Protein AF-J9FR71-F1 (afdb_monomer_lite)

Organism: NCBI:txid749906

Structure (mmCIF, N/CA/C/O backbone):
data_AF-J9FR71-F1
#
_entry.id   AF-J9FR71-F1
#
loop_
_atom_site.group_PDB
_atom_site.id
_atom_site.type_symbol
_atom_site.label_atom_id
_atom_site.label_alt_id
_atom_site.label_comp_id
_atom_site.label_asym_id
_atom_site.label_entity_id
_atom_site.label_seq_id
_atom_site.pdbx_PDB_ins_code
_atom_site.Cartn_x
_atom_site.Cartn_y
_atom_site.Cartn_z
_atom_site.occupancy
_atom_site.B_iso_or_equiv
_atom_site.auth_seq_id
_atom_site.auth_comp_id
_atom_site.auth_asym_id
_atom_site.auth_atom_id
_atom_site.pdbx_PDB_model_num
ATOM 1 N N . MET A 1 1 ? 31.115 1.497 -27.154 1.00 42.31 1 MET A N 1
ATOM 2 C CA . MET A 1 1 ? 30.542 0.783 -25.991 1.00 42.31 1 MET A CA 1
ATOM 3 C C . MET A 1 1 ? 29.598 1.729 -25.268 1.00 42.31 1 MET A C 1
ATOM 5 O O . MET A 1 1 ? 30.053 2.710 -24.694 1.00 42.31 1 MET A O 1
ATOM 9 N N . GLU A 1 2 ? 28.294 1.494 -25.358 1.00 44.91 2 GLU A N 1
ATOM 10 C CA . GLU A 1 2 ? 27.273 2.328 -24.719 1.00 44.91 2 GLU A CA 1
ATOM 11 C C . GLU A 1 2 ? 27.181 1.972 -23.224 1.00 44.91 2 GLU A C 1
ATOM 13 O O . GLU A 1 2 ? 26.822 0.851 -22.859 1.00 44.91 2 GLU A O 1
ATOM 18 N N . ARG A 1 3 ? 27.564 2.896 -22.331 1.00 50.22 3 ARG A N 1
ATOM 19 C CA . ARG A 1 3 ? 27.431 2.704 -20.876 1.00 50.22 3 ARG A CA 1
ATOM 20 C C . ARG A 1 3 ? 25.955 2.826 -20.494 1.00 50.22 3 ARG A C 1
ATOM 22 O O . ARG A 1 3 ? 25.483 3.919 -20.186 1.00 50.22 3 ARG A O 1
ATOM 29 N N . LYS A 1 4 ? 25.227 1.706 -20.477 1.00 56.16 4 LYS A N 1
ATOM 30 C CA . LYS A 1 4 ? 23.889 1.633 -19.872 1.00 56.16 4 LYS A CA 1
ATOM 31 C C . LYS A 1 4 ? 24.017 1.945 -18.378 1.00 56.16 4 LYS A C 1
ATOM 33 O O . LYS A 1 4 ? 24.484 1.126 -17.591 1.00 56.16 4 LYS A O 1
ATOM 38 N N . ARG A 1 5 ? 23.651 3.167 -17.994 1.00 53.28 5 ARG A N 1
ATOM 39 C CA . ARG A 1 5 ? 23.603 3.603 -16.597 1.00 53.28 5 ARG A CA 1
ATOM 40 C C . ARG A 1 5 ? 22.484 2.800 -15.918 1.00 53.28 5 ARG A C 1
ATOM 42 O O . ARG A 1 5 ? 21.315 2.990 -16.246 1.00 53.28 5 ARG A O 1
ATOM 49 N N . PHE A 1 6 ? 22.825 1.883 -15.011 1.00 49.72 6 PHE A N 1
ATOM 50 C CA . PHE A 1 6 ? 21.854 1.231 -14.122 1.00 49.72 6 PHE A CA 1
ATOM 51 C C . PHE A 1 6 ? 21.395 2.253 -13.073 1.00 49.72 6 PHE A C 1
ATOM 53 O O . PHE A 1 6 ? 21.813 2.231 -11.923 1.00 49.72 6 PHE A O 1
ATOM 60 N N . ALA A 1 7 ? 20.581 3.212 -13.503 1.00 56.97 7 ALA A N 1
ATOM 61 C CA . ALA A 1 7 ? 19.879 4.132 -12.625 1.00 56.97 7 ALA A CA 1
ATOM 62 C C . ALA A 1 7 ? 18.404 3.726 -12.605 1.00 56.97 7 ALA A C 1
ATOM 64 O O . ALA A 1 7 ? 17.822 3.458 -13.659 1.00 56.97 7 ALA A O 1
ATOM 65 N N . PHE A 1 8 ? 17.785 3.716 -11.422 1.00 54.41 8 PHE A N 1
ATOM 66 C CA . PHE A 1 8 ? 16.355 3.420 -11.256 1.00 54.41 8 PHE A CA 1
ATOM 67 C C . PHE A 1 8 ? 15.445 4.304 -12.137 1.00 54.41 8 PHE A C 1
ATOM 69 O O . PHE A 1 8 ? 14.331 3.902 -12.454 1.00 54.41 8 PHE A O 1
ATOM 76 N N . ASN A 1 9 ? 15.963 5.446 -12.607 1.00 56.81 9 ASN A N 1
ATOM 77 C CA . ASN A 1 9 ? 15.289 6.429 -13.456 1.00 56.81 9 ASN A CA 1
ATOM 78 C C . ASN A 1 9 ? 15.364 6.177 -14.972 1.00 56.81 9 ASN A C 1
ATOM 80 O O . ASN A 1 9 ? 14.982 7.046 -15.745 1.00 56.81 9 ASN A O 1
ATOM 84 N N . ASN A 1 10 ? 15.854 5.021 -15.430 1.00 63.50 10 ASN A N 1
ATOM 85 C CA . ASN A 1 10 ? 15.906 4.726 -16.869 1.00 63.50 10 ASN A CA 1
ATOM 86 C C . ASN A 1 10 ? 14.627 4.045 -17.404 1.00 63.50 10 ASN A C 1
ATOM 88 O O . ASN A 1 10 ? 14.591 3.603 -18.552 1.00 63.50 10 ASN A O 1
ATOM 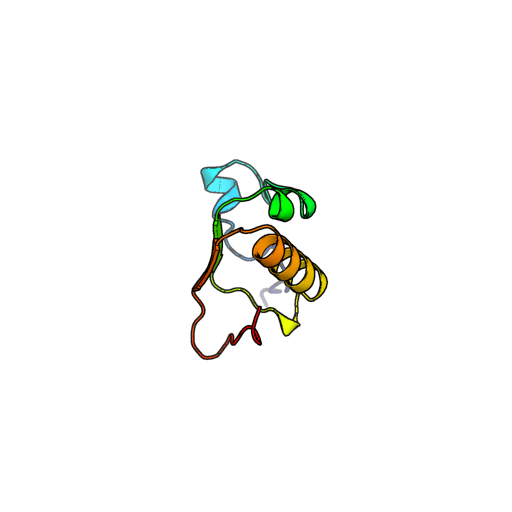92 N N . ARG A 1 11 ? 13.588 3.894 -16.567 1.00 70.19 11 ARG A N 1
ATOM 93 C CA . ARG A 1 11 ? 12.271 3.406 -17.002 1.00 70.19 11 ARG A CA 1
ATOM 94 C C . ARG A 1 11 ? 11.415 4.579 -17.449 1.00 70.19 11 ARG A C 1
ATOM 96 O O . ARG A 1 11 ? 11.387 5.609 -16.787 1.00 70.19 11 ARG A O 1
ATOM 103 N N . VAL A 1 12 ? 10.667 4.373 -18.530 1.00 78.50 12 VAL A N 1
ATOM 104 C CA . VAL A 1 12 ? 9.635 5.315 -18.969 1.00 78.50 12 VAL A CA 1
ATOM 105 C C . VAL A 1 12 ? 8.642 5.520 -17.824 1.00 78.50 12 VAL A C 1
ATOM 107 O O . VAL A 1 12 ? 8.024 4.561 -17.358 1.00 78.50 12 VAL A O 1
ATOM 110 N N . ASN A 1 13 ? 8.517 6.762 -17.362 1.00 83.56 13 ASN A N 1
ATOM 111 C CA . ASN A 1 13 ? 7.630 7.130 -16.271 1.00 83.56 13 ASN A CA 1
ATOM 112 C C . ASN A 1 13 ? 6.269 7.571 -16.826 1.00 83.56 13 ASN A C 1
ATOM 114 O O . ASN A 1 13 ? 6.128 8.661 -17.375 1.00 83.56 13 ASN A O 1
ATOM 118 N N . GLY A 1 14 ? 5.253 6.716 -16.687 1.00 86.19 14 GLY A N 1
ATOM 119 C CA . GLY A 1 14 ? 3.888 7.062 -17.094 1.00 86.19 14 GLY A CA 1
ATOM 120 C C . GLY A 1 14 ? 3.262 8.171 -16.242 1.00 86.19 14 GLY A C 1
ATOM 121 O O . GLY A 1 14 ? 2.396 8.888 -16.734 1.00 86.19 14 GLY A O 1
ATOM 122 N N . LEU A 1 15 ? 3.716 8.338 -14.996 1.00 90.69 15 LEU A N 1
ATOM 123 C CA . LEU A 1 15 ? 3.172 9.309 -14.049 1.00 90.69 15 LEU A CA 1
ATOM 124 C C . LEU A 1 15 ? 3.480 10.745 -14.472 1.00 90.69 15 LEU A C 1
ATOM 126 O O . LEU A 1 15 ? 2.588 11.584 -14.468 1.00 90.69 15 LEU A O 1
ATOM 130 N N . GLU A 1 16 ? 4.708 11.002 -14.926 1.00 91.19 16 GLU A N 1
ATOM 131 C CA . GLU A 1 16 ? 5.134 12.329 -15.382 1.00 91.19 16 GLU A CA 1
ATOM 132 C C . GLU A 1 16 ? 4.328 12.777 -16.607 1.00 91.19 16 GLU A C 1
ATOM 134 O O . GLU A 1 16 ? 3.897 13.923 -16.688 1.00 91.19 16 GLU A O 1
ATOM 139 N N . LYS A 1 17 ? 4.022 11.848 -17.521 1.00 92.00 17 LYS A N 1
ATOM 140 C CA . LYS A 1 17 ? 3.218 12.132 -18.717 1.00 92.00 17 LYS A CA 1
ATOM 141 C C . LYS A 1 17 ? 1.758 12.486 -18.402 1.00 92.00 17 LYS A C 1
ATOM 143 O O . LYS A 1 17 ? 1.144 13.215 -19.173 1.00 92.00 17 LYS A O 1
ATOM 148 N N . VAL A 1 18 ? 1.189 11.931 -17.330 1.00 93.25 18 VAL A N 1
ATOM 149 C CA . VAL A 1 18 ? -0.239 12.091 -16.996 1.00 93.25 18 VAL A CA 1
ATOM 150 C C . VAL A 1 18 ? -0.461 13.182 -15.949 1.00 93.25 18 VAL A C 1
ATOM 152 O O . VAL A 1 18 ? -1.383 13.977 -16.089 1.00 93.25 18 VAL A O 1
ATOM 155 N N . LEU A 1 19 ? 0.374 13.222 -14.909 1.00 91.88 19 LEU A N 1
ATOM 156 C CA . LEU A 1 19 ? 0.212 14.085 -13.736 1.00 91.88 19 LEU A CA 1
ATOM 157 C C . LEU A 1 19 ? 1.312 15.148 -13.594 1.00 91.88 19 LEU A C 1
ATOM 159 O O . LEU A 1 19 ? 1.233 15.972 -12.690 1.00 91.88 19 LEU A O 1
ATOM 163 N N . GLY A 1 20 ? 2.358 15.128 -14.429 1.00 92.75 20 GLY A N 1
ATOM 164 C CA . GLY A 1 20 ? 3.482 16.067 -14.323 1.00 92.75 20 GLY A CA 1
ATOM 165 C C . GLY A 1 20 ? 4.398 15.835 -13.114 1.00 92.75 20 GLY A C 1
ATOM 166 O O . GLY A 1 20 ? 5.282 16.646 -12.857 1.00 92.75 20 GLY A O 1
ATOM 167 N N . VAL A 1 21 ? 4.208 14.737 -12.373 1.00 90.19 21 VAL A N 1
ATOM 168 C CA . VAL A 1 21 ? 5.026 14.368 -11.208 1.00 90.19 21 VAL A CA 1
ATOM 169 C C . VAL A 1 21 ? 5.775 13.064 -11.453 1.00 90.19 21 VAL A C 1
ATOM 171 O O . VAL A 1 21 ? 5.283 12.160 -12.127 1.00 90.19 21 VAL A O 1
ATOM 174 N N . ASN A 1 22 ? 6.971 12.947 -10.881 1.00 88.56 22 ASN A N 1
ATOM 175 C CA . ASN A 1 22 ? 7.825 11.765 -11.025 1.00 88.56 22 ASN A CA 1
ATOM 176 C C . ASN A 1 22 ? 7.918 10.905 -9.749 1.00 88.56 22 ASN A C 1
ATOM 178 O O . ASN A 1 22 ? 8.652 9.917 -9.732 1.00 88.56 22 ASN A O 1
ATOM 182 N N . ALA A 1 23 ? 7.153 11.255 -8.715 1.00 88.50 23 ALA A N 1
ATOM 183 C CA . ALA A 1 23 ? 7.096 10.589 -7.417 1.00 88.50 23 ALA A CA 1
ATOM 184 C C . ALA A 1 23 ? 5.640 10.311 -7.012 1.00 88.50 23 ALA A C 1
ATOM 186 O O . ALA A 1 23 ? 4.715 10.766 -7.680 1.00 88.50 23 ALA A O 1
ATOM 187 N N . SER A 1 24 ? 5.437 9.565 -5.918 1.00 89.19 24 SER A N 1
ATOM 188 C CA . SER A 1 24 ? 4.095 9.305 -5.378 1.00 89.19 24 SER A CA 1
ATOM 189 C C . SER A 1 24 ?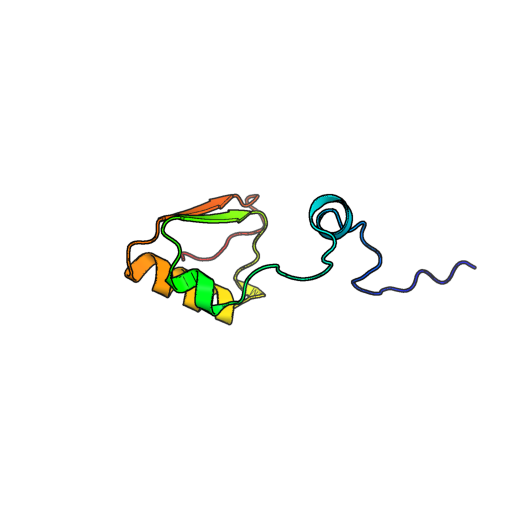 3.324 10.620 -5.194 1.00 89.19 24 SER A C 1
ATOM 191 O O . SER A 1 24 ? 3.858 11.525 -4.551 1.00 89.19 24 SER A O 1
ATOM 193 N N . PRO A 1 25 ? 2.092 10.735 -5.722 1.00 90.75 25 PRO A N 1
ATOM 194 C CA . PRO A 1 25 ? 1.278 11.936 -5.549 1.00 90.75 25 PRO A CA 1
ATOM 195 C C . PRO A 1 25 ? 0.726 12.072 -4.121 1.00 90.75 25 PRO A C 1
ATOM 197 O O . PRO A 1 25 ? 0.298 13.155 -3.740 1.00 90.75 25 PRO A O 1
ATOM 200 N N . ASN A 1 26 ? 0.752 10.990 -3.339 1.00 93.38 26 ASN A N 1
ATOM 201 C CA . ASN A 1 26 ? 0.234 10.923 -1.976 1.00 93.38 26 ASN A CA 1
ATOM 202 C C . ASN A 1 26 ? 1.335 10.524 -0.989 1.00 93.38 26 ASN A C 1
ATOM 204 O O . ASN A 1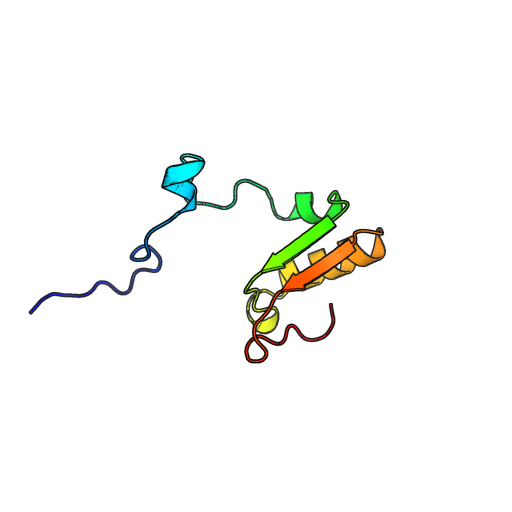 26 ? 2.286 9.806 -1.342 1.00 93.38 26 ASN A O 1
ATOM 208 N N . THR A 1 27 ? 1.176 10.947 0.263 1.00 92.62 27 THR A N 1
ATOM 209 C CA . THR A 1 27 ? 2.023 10.514 1.379 1.00 92.62 27 THR A CA 1
ATOM 210 C C . THR A 1 27 ? 1.641 9.114 1.868 1.00 92.62 27 THR A C 1
ATOM 212 O O . THR A 1 27 ? 0.570 8.588 1.573 1.00 92.62 27 THR A O 1
ATOM 215 N N . ILE A 1 28 ? 2.529 8.475 2.635 1.00 91.44 28 ILE A N 1
ATOM 216 C CA . ILE A 1 28 ? 2.283 7.120 3.150 1.00 91.44 28 ILE A CA 1
ATOM 217 C C . ILE A 1 28 ? 1.141 7.068 4.176 1.00 91.44 28 ILE A C 1
ATOM 219 O O . ILE A 1 28 ? 0.461 6.050 4.279 1.00 91.44 28 ILE A O 1
ATOM 223 N N . ASP A 1 29 ? 0.920 8.143 4.934 1.00 92.12 29 ASP A N 1
ATOM 224 C CA . ASP A 1 29 ? -0.101 8.176 5.984 1.00 92.12 29 ASP A CA 1
ATOM 225 C C . ASP A 1 29 ? -1.517 8.352 5.424 1.00 92.12 29 ASP A C 1
ATOM 227 O O . ASP A 1 29 ? -2.476 7.878 6.033 1.00 92.12 29 ASP A O 1
ATOM 231 N N . GLU A 1 30 ? -1.652 8.908 4.216 1.00 93.00 30 GLU A N 1
ATOM 232 C CA . GLU A 1 30 ? -2.933 8.983 3.502 1.00 93.00 30 GLU A CA 1
ATOM 233 C C . GLU A 1 30 ? -3.535 7.597 3.215 1.00 93.00 30 GLU A C 1
ATOM 235 O O . GLU A 1 30 ? -4.753 7.476 3.093 1.00 93.00 30 GLU A O 1
ATOM 240 N N . LEU A 1 31 ? -2.724 6.526 3.211 1.00 92.31 31 LEU A N 1
ATOM 241 C CA . LEU A 1 31 ? -3.217 5.146 3.111 1.00 92.31 31 LEU A CA 1
ATOM 242 C C . LEU A 1 31 ? -4.211 4.790 4.225 1.00 92.31 31 LEU A C 1
ATOM 244 O O . LEU A 1 31 ? -5.113 3.992 3.995 1.00 92.31 31 LEU A O 1
ATOM 248 N N . LEU A 1 32 ? -4.060 5.363 5.423 1.00 94.12 32 LEU A N 1
ATOM 249 C CA . LEU A 1 32 ? -4.923 5.059 6.570 1.00 94.12 32 LEU A CA 1
ATOM 250 C C . LEU A 1 32 ? -6.304 5.718 6.478 1.00 94.12 32 LEU A C 1
ATOM 252 O O . LEU A 1 32 ? -7.201 5.332 7.223 1.00 94.12 32 LEU A O 1
ATOM 256 N N . SER A 1 33 ? -6.459 6.703 5.590 1.00 94.19 33 SER A N 1
ATOM 257 C CA . SER A 1 33 ? -7.722 7.416 5.353 1.00 94.19 33 SER A CA 1
ATOM 258 C C . SER A 1 33 ? -8.463 6.901 4.114 1.00 94.19 33 SER A C 1
ATOM 260 O O . SER A 1 33 ? -9.538 7.397 3.790 1.00 94.19 33 SER A O 1
ATOM 262 N N . ALA A 1 34 ? -7.888 5.936 3.392 1.00 94.62 34 ALA A N 1
ATOM 263 C CA . ALA A 1 34 ? -8.474 5.391 2.179 1.00 94.62 34 ALA A CA 1
ATOM 264 C C . ALA A 1 34 ? -9.568 4.364 2.499 1.00 94.62 34 ALA A C 1
ATOM 266 O O . ALA A 1 34 ? -9.368 3.467 3.311 1.00 94.62 34 ALA A O 1
ATOM 267 N N . GLU A 1 35 ? -10.695 4.431 1.793 1.00 96.38 35 GLU A N 1
ATOM 268 C CA . GLU A 1 35 ? -11.769 3.431 1.900 1.00 96.38 35 GLU A CA 1
ATOM 269 C C . GLU A 1 35 ? -11.464 2.168 1.083 1.00 96.38 35 GLU A C 1
ATOM 271 O O . GLU A 1 35 ? -11.872 1.059 1.431 1.00 96.38 35 GLU A O 1
ATOM 276 N N . VAL A 1 36 ? -10.734 2.323 -0.025 1.00 96.19 36 VAL A N 1
ATOM 277 C CA . VAL A 1 36 ? -10.335 1.235 -0.922 1.00 96.19 36 VAL A CA 1
ATOM 278 C C . VAL A 1 36 ? -8.881 1.432 -1.324 1.00 96.19 36 VAL A C 1
ATOM 280 O O . VAL A 1 36 ? -8.498 2.506 -1.783 1.00 96.19 36 VAL A O 1
ATOM 283 N N . ILE A 1 37 ? -8.079 0.374 -1.208 1.00 94.88 37 ILE A N 1
ATOM 284 C CA . ILE A 1 37 ? -6.671 0.382 -1.605 1.00 94.88 37 ILE A CA 1
ATOM 285 C C . ILE A 1 37 ? -6.436 -0.704 -2.648 1.00 94.88 37 ILE A C 1
ATOM 287 O O . ILE A 1 37 ? -6.616 -1.892 -2.383 1.00 94.88 37 ILE A O 1
ATOM 291 N N . LEU A 1 38 ? -5.996 -0.295 -3.838 1.00 94.12 38 LEU A N 1
ATOM 292 C CA . LEU A 1 38 ? -5.639 -1.201 -4.922 1.00 94.12 38 LEU A CA 1
ATOM 293 C C . LEU A 1 38 ? -4.120 -1.391 -4.988 1.00 94.12 38 LEU A C 1
ATOM 295 O O . LEU A 1 38 ? -3.383 -0.514 -5.433 1.00 94.12 38 LEU A O 1
ATOM 299 N N . CYS A 1 39 ? -3.646 -2.569 -4.596 1.00 91.06 39 CYS A N 1
ATOM 300 C CA . CYS A 1 39 ? -2.238 -2.938 -4.663 1.00 91.06 39 CYS A CA 1
ATOM 301 C C . CYS A 1 39 ? -1.964 -3.740 -5.943 1.00 91.06 39 CYS A C 1
ATOM 303 O O . CYS A 1 39 ? -2.160 -4.956 -5.972 1.00 91.06 39 CYS A O 1
ATOM 305 N N . ALA A 1 40 ? -1.495 -3.071 -6.998 1.00 90.44 40 ALA A N 1
ATOM 306 C CA . ALA A 1 40 ? -1.126 -3.709 -8.263 1.00 90.44 40 ALA A CA 1
ATOM 307 C C . ALA A 1 40 ? 0.399 -3.873 -8.392 1.00 90.44 40 ALA A C 1
ATOM 309 O O . ALA A 1 40 ? 1.145 -2.902 -8.285 1.00 90.44 40 ALA A O 1
ATOM 310 N N . GLY A 1 41 ? 0.875 -5.098 -8.634 1.00 87.06 41 GLY A N 1
ATOM 311 C CA . GLY A 1 41 ? 2.309 -5.380 -8.814 1.00 87.06 41 GLY A CA 1
ATOM 312 C C . GLY A 1 41 ? 3.174 -5.138 -7.566 1.00 87.06 41 GLY A C 1
ATOM 313 O O . GLY A 1 41 ? 4.373 -4.894 -7.687 1.00 87.06 41 GLY A O 1
ATOM 314 N N . PHE A 1 42 ? 2.580 -5.197 -6.374 1.00 87.44 42 PHE A N 1
ATOM 315 C CA . PHE A 1 42 ? 3.220 -4.825 -5.112 1.00 87.44 42 PHE A CA 1
ATOM 316 C C . PHE A 1 42 ? 4.006 -5.983 -4.479 1.00 87.44 42 PHE A C 1
ATOM 318 O O . PHE A 1 42 ? 3.459 -7.062 -4.255 1.00 87.44 42 PHE A O 1
ATOM 325 N N . ILE A 1 43 ? 5.273 -5.763 -4.116 1.00 87.44 43 ILE A N 1
ATOM 326 C CA . ILE A 1 43 ? 6.111 -6.776 -3.455 1.00 87.44 43 ILE A CA 1
ATOM 327 C C . ILE A 1 43 ? 6.223 -6.455 -1.967 1.00 87.44 43 ILE A C 1
ATOM 329 O O . ILE A 1 43 ? 7.071 -5.673 -1.538 1.00 87.44 43 ILE A O 1
ATOM 333 N N . ALA A 1 44 ? 5.380 -7.100 -1.162 1.00 83.12 44 ALA A N 1
ATOM 334 C CA . ALA A 1 44 ? 5.294 -6.820 0.270 1.00 83.12 44 ALA A CA 1
ATOM 335 C C . ALA A 1 44 ? 6.605 -7.105 1.030 1.00 83.12 44 ALA A C 1
ATOM 337 O O . ALA A 1 44 ? 6.927 -6.402 1.983 1.00 83.12 44 ALA A O 1
ATOM 338 N N . LYS A 1 45 ? 7.399 -8.094 0.580 1.00 84.12 45 LYS A N 1
ATOM 339 C CA . LYS A 1 45 ? 8.703 -8.426 1.184 1.00 84.12 45 LYS A CA 1
ATOM 340 C C . LYS A 1 45 ? 9.684 -7.249 1.138 1.00 84.12 45 LYS A C 1
ATOM 342 O O . LYS A 1 45 ? 10.441 -7.063 2.086 1.00 84.12 45 LYS A O 1
ATOM 347 N N . GLU A 1 46 ? 9.645 -6.471 0.061 1.00 87.25 46 GLU A N 1
ATOM 348 C CA . GLU A 1 46 ? 10.543 -5.339 -0.190 1.00 87.25 46 GLU A CA 1
ATOM 349 C C . GLU A 1 46 ? 10.037 -4.038 0.456 1.00 87.25 46 GLU A C 1
ATOM 351 O O . GLU A 1 46 ? 10.771 -3.062 0.528 1.00 87.25 46 GLU A O 1
ATOM 356 N N . ASN A 1 47 ? 8.795 -4.023 0.958 1.00 87.12 47 ASN A N 1
ATOM 357 C CA . ASN A 1 47 ? 8.097 -2.815 1.402 1.00 87.12 47 ASN A CA 1
ATOM 358 C C . ASN A 1 47 ? 7.381 -3.046 2.745 1.00 87.12 47 ASN A C 1
ATOM 360 O O . ASN A 1 47 ? 6.160 -2.910 2.853 1.00 87.12 47 ASN A O 1
ATOM 364 N N . GLN A 1 48 ? 8.144 -3.417 3.779 1.00 88.62 48 GLN A N 1
ATOM 365 C CA . GLN A 1 48 ? 7.600 -3.838 5.081 1.00 88.62 48 GLN A CA 1
ATOM 366 C C . GLN A 1 48 ? 6.759 -2.756 5.776 1.00 88.62 48 GLN A C 1
ATOM 368 O O . GLN A 1 48 ? 5.705 -3.061 6.328 1.00 88.62 48 GLN A O 1
ATOM 373 N N . VAL A 1 49 ? 7.183 -1.490 5.709 1.00 91.88 49 VAL A N 1
ATOM 374 C CA . VAL A 1 49 ? 6.447 -0.367 6.320 1.00 91.88 49 VAL A CA 1
ATOM 375 C C . VAL A 1 49 ? 5.103 -0.147 5.623 1.00 91.88 49 VAL A C 1
ATOM 377 O O . VAL A 1 49 ? 4.080 -0.015 6.290 1.00 91.88 49 VAL A O 1
ATOM 380 N N . ILE A 1 50 ? 5.077 -0.192 4.286 1.00 91.88 50 ILE A N 1
ATOM 381 C CA . ILE A 1 50 ? 3.832 -0.077 3.511 1.00 91.88 50 ILE A CA 1
ATOM 382 C C . ILE A 1 50 ? 2.916 -1.260 3.823 1.00 91.88 50 ILE A C 1
ATOM 384 O O . ILE A 1 50 ? 1.729 -1.063 4.049 1.00 91.88 50 ILE A O 1
ATOM 388 N N . ARG A 1 51 ? 3.455 -2.482 3.922 1.00 91.06 51 ARG A N 1
ATOM 389 C CA . ARG A 1 51 ? 2.672 -3.660 4.322 1.00 91.06 51 ARG A CA 1
ATOM 390 C C . ARG A 1 51 ? 1.988 -3.457 5.681 1.00 91.06 51 ARG A C 1
ATOM 392 O O . ARG A 1 51 ? 0.817 -3.798 5.810 1.00 91.06 51 ARG A O 1
ATOM 399 N N . LEU A 1 52 ? 2.688 -2.898 6.672 1.00 92.62 52 LEU A N 1
ATOM 400 C CA . LEU A 1 52 ? 2.102 -2.612 7.985 1.00 92.62 52 LEU A CA 1
ATOM 401 C C . LEU A 1 52 ? 0.968 -1.581 7.890 1.00 92.62 52 LEU A C 1
ATOM 403 O O . LEU A 1 52 ? -0.086 -1.779 8.487 1.00 92.62 52 LEU A O 1
ATOM 407 N N . LYS A 1 53 ? 1.155 -0.520 7.100 1.00 92.94 53 LYS A N 1
ATOM 408 C CA . LYS A 1 53 ? 0.129 0.510 6.879 1.00 92.94 53 LYS A CA 1
ATOM 409 C C . LYS A 1 53 ? -1.095 -0.041 6.148 1.00 92.94 53 LYS A C 1
ATOM 411 O O . LYS A 1 53 ? -2.210 0.287 6.526 1.00 92.94 53 LYS A O 1
ATOM 416 N N . LEU A 1 54 ? -0.905 -0.928 5.168 1.00 93.38 54 LEU A N 1
ATOM 417 C CA . LEU A 1 54 ? -2.004 -1.627 4.491 1.00 93.38 54 LEU A CA 1
ATOM 418 C C . LEU A 1 54 ? -2.800 -2.509 5.459 1.00 93.38 54 LEU A C 1
ATOM 420 O O . LEU A 1 54 ? -4.026 -2.505 5.406 1.00 93.38 54 LEU A O 1
ATOM 424 N N . LYS A 1 55 ? -2.116 -3.221 6.367 1.00 92.75 55 LYS A N 1
ATOM 425 C CA . LYS A 1 55 ? -2.772 -4.002 7.425 1.00 92.75 55 LYS A CA 1
ATOM 426 C C . LYS A 1 55 ? -3.586 -3.102 8.354 1.00 92.75 55 LYS A C 1
ATOM 428 O O . LYS A 1 55 ? -4.742 -3.395 8.621 1.00 92.75 55 LYS A O 1
ATOM 433 N N . GLN A 1 56 ? -3.009 -1.984 8.789 1.00 94.50 56 GLN A N 1
ATOM 434 C CA . GLN A 1 56 ? -3.699 -1.026 9.652 1.00 94.50 56 GLN A CA 1
ATOM 435 C C . GLN A 1 56 ? -4.899 -0.370 8.949 1.00 94.50 56 GLN A C 1
ATOM 437 O O . GLN A 1 56 ? -5.949 -0.201 9.556 1.00 94.50 56 GLN A O 1
ATOM 442 N N . ALA A 1 57 ? -4.782 -0.047 7.660 1.00 94.69 57 ALA A N 1
ATOM 443 C CA . ALA A 1 57 ? -5.906 0.452 6.874 1.00 94.69 57 ALA A CA 1
ATOM 444 C C . ALA A 1 57 ? -7.027 -0.597 6.769 1.00 94.69 57 ALA A C 1
ATOM 446 O O . ALA A 1 57 ? -8.195 -0.259 6.943 1.00 94.69 57 ALA A O 1
ATOM 447 N N . ALA A 1 58 ? -6.684 -1.873 6.554 1.00 94.12 58 ALA A N 1
ATOM 448 C CA . ALA A 1 58 ? -7.661 -2.961 6.550 1.00 94.12 58 ALA A CA 1
ATOM 449 C C . ALA A 1 5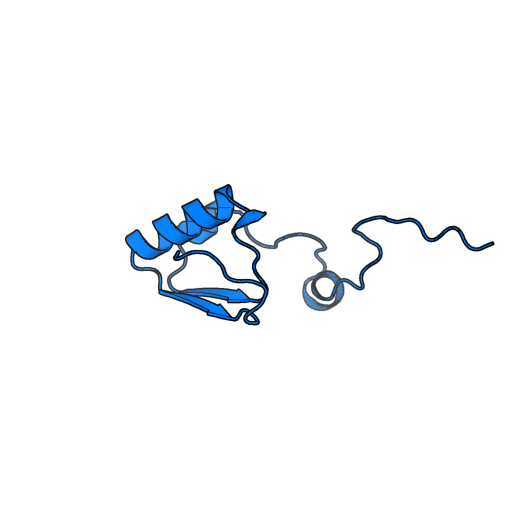8 ? -8.362 -3.119 7.912 1.00 94.12 58 ALA A C 1
ATOM 451 O O . ALA A 1 58 ? -9.579 -3.285 7.959 1.00 94.12 58 ALA A O 1
ATOM 452 N N . GLU A 1 59 ? -7.618 -3.011 9.017 1.00 94.69 59 GLU A N 1
ATOM 453 C CA . GLU A 1 59 ? -8.171 -3.008 10.381 1.00 94.69 59 GLU A CA 1
ATOM 454 C C . GLU A 1 59 ? -9.114 -1.816 10.626 1.00 94.69 59 GLU A C 1
ATOM 456 O O . GLU A 1 59 ? -10.132 -1.972 11.296 1.00 94.69 59 GLU A O 1
ATOM 461 N N . ASN A 1 60 ? -8.837 -0.659 10.016 1.00 95.06 60 ASN A N 1
ATOM 462 C CA . ASN A 1 60 ? -9.704 0.524 10.041 1.00 95.06 60 ASN A CA 1
ATOM 463 C C . ASN A 1 60 ? -10.935 0.414 9.115 1.00 95.06 60 ASN A C 1
ATOM 465 O O . ASN A 1 60 ? -11.723 1.355 9.034 1.00 95.06 60 ASN A O 1
ATOM 469 N N . GLY A 1 61 ? -11.114 -0.712 8.417 1.00 94.25 61 GLY A N 1
ATOM 470 C CA . GLY A 1 61 ? -12.265 -0.976 7.549 1.00 94.25 61 GLY A CA 1
ATOM 471 C C . GLY A 1 61 ? -12.031 -0.712 6.060 1.00 94.25 61 GLY A C 1
ATOM 472 O O . GLY A 1 61 ? -12.962 -0.869 5.269 1.00 94.25 61 GLY A O 1
ATOM 473 N N . ALA A 1 62 ? -10.810 -0.360 5.647 1.00 96.88 62 ALA A N 1
ATOM 474 C CA . ALA A 1 62 ? -10.490 -0.182 4.236 1.00 96.88 62 ALA A CA 1
ATOM 475 C C . ALA A 1 62 ? -10.514 -1.518 3.480 1.00 96.88 62 ALA A C 1
ATOM 477 O O . ALA A 1 62 ? -9.977 -2.538 3.924 1.00 96.88 62 ALA A O 1
ATOM 478 N N . LYS A 1 63 ? -11.058 -1.515 2.264 1.00 96.38 63 LYS A N 1
ATOM 479 C CA . LYS A 1 63 ? -11.007 -2.675 1.373 1.00 96.38 63 LYS A CA 1
ATOM 480 C C . LYS A 1 63 ? -9.665 -2.723 0.644 1.00 96.38 63 LYS A C 1
ATOM 482 O O . LYS A 1 63 ? -9.443 -1.970 -0.302 1.00 96.38 63 LYS A O 1
ATOM 487 N N . VAL A 1 64 ? -8.792 -3.653 1.026 1.00 92.62 64 VAL A N 1
ATOM 488 C CA . VAL A 1 64 ? -7.495 -3.862 0.361 1.00 92.62 64 VAL A CA 1
ATOM 489 C C . VAL A 1 64 ? -7.609 -4.947 -0.714 1.00 92.62 64 VAL A C 1
ATOM 491 O O . VAL A 1 64 ? -7.927 -6.100 -0.426 1.00 92.62 64 VAL A O 1
ATOM 494 N N . ILE A 1 65 ? -7.345 -4.585 -1.971 1.00 92.94 65 ILE A N 1
ATOM 495 C CA . ILE A 1 65 ? -7.431 -5.472 -3.138 1.00 92.94 65 ILE A CA 1
ATOM 496 C C . ILE A 1 65 ? -6.031 -5.683 -3.707 1.00 92.94 65 ILE A C 1
ATOM 498 O O . ILE A 1 65 ? -5.379 -4.740 -4.151 1.00 92.94 65 ILE A O 1
ATOM 502 N N . LEU A 1 66 ? -5.583 -6.937 -3.748 1.00 90.00 66 LEU A N 1
ATOM 50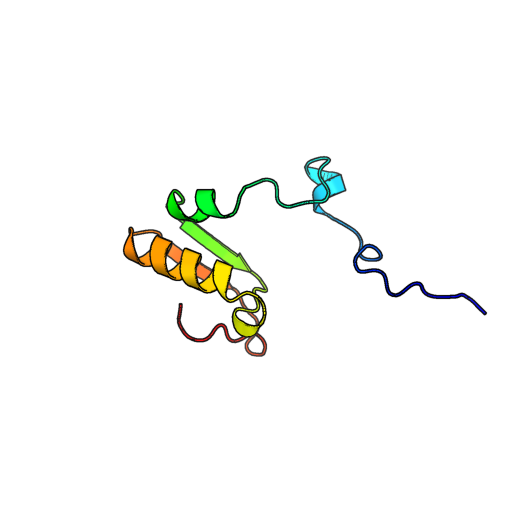3 C CA . LEU A 1 66 ? -4.286 -7.304 -4.307 1.00 90.00 66 LEU A CA 1
ATOM 504 C C . LEU A 1 66 ? -4.433 -7.844 -5.735 1.00 90.00 66 LEU A C 1
ATOM 506 O O . LEU A 1 66 ? -5.014 -8.909 -5.942 1.00 90.00 66 LEU A O 1
ATOM 510 N N . ILE A 1 67 ? -3.833 -7.159 -6.709 1.00 91.31 67 ILE A N 1
ATOM 511 C CA . ILE A 1 67 ? -3.719 -7.626 -8.097 1.00 91.31 67 ILE A CA 1
ATOM 512 C C . ILE A 1 67 ? -2.248 -7.906 -8.393 1.00 91.31 67 ILE A C 1
ATOM 514 O O . ILE A 1 67 ? -1.511 -7.068 -8.917 1.00 91.31 67 ILE A O 1
ATOM 518 N N . ASN A 1 68 ? -1.820 -9.121 -8.054 1.00 86.88 68 ASN A N 1
ATOM 519 C CA . ASN A 1 68 ? -0.450 -9.568 -8.261 1.00 86.88 68 ASN A CA 1
ATOM 520 C C . ASN A 1 68 ? -0.386 -10.843 -9.109 1.00 86.88 68 ASN A C 1
ATOM 522 O O . ASN A 1 68 ? -1.163 -11.776 -8.889 1.00 86.88 68 ASN A O 1
ATOM 526 N N . PRO A 1 69 ? 0.593 -10.959 -10.027 1.00 82.44 69 PRO A N 1
ATOM 527 C CA . PRO A 1 69 ? 0.912 -12.248 -10.620 1.00 82.44 69 PRO A CA 1
ATOM 528 C C . PRO A 1 69 ? 1.396 -13.203 -9.523 1.00 82.44 69 PRO A C 1
ATOM 530 O O . PRO A 1 69 ? 2.060 -12.781 -8.577 1.00 82.44 69 PRO A O 1
ATOM 533 N N . ARG A 1 70 ? 1.138 -14.509 -9.678 1.00 76.69 70 ARG A N 1
ATOM 534 C CA . ARG A 1 70 ? 1.427 -15.537 -8.652 1.00 76.69 70 ARG A CA 1
ATOM 535 C C . ARG A 1 70 ? 2.855 -15.508 -8.088 1.00 76.69 70 ARG A C 1
ATOM 537 O O . ARG A 1 70 ? 3.056 -15.935 -6.959 1.00 76.69 70 ARG A O 1
ATOM 544 N N . ARG A 1 71 ? 3.835 -15.017 -8.852 1.00 74.94 71 ARG A N 1
ATOM 545 C CA . ARG A 1 71 ? 5.241 -14.881 -8.428 1.00 74.94 71 ARG A CA 1
ATOM 546 C C . ARG A 1 71 ? 5.480 -13.775 -7.389 1.00 74.94 71 ARG A C 1
ATOM 548 O O . ARG A 1 71 ? 6.463 -13.836 -6.667 1.00 74.94 71 ARG A O 1
ATOM 555 N N . LEU A 1 72 ? 4.593 -12.783 -7.303 1.00 67.06 72 LEU A N 1
ATOM 556 C CA . LEU A 1 72 ? 4.677 -11.650 -6.377 1.00 67.06 72 LEU A CA 1
ATOM 557 C C . LEU A 1 72 ? 3.705 -11.844 -5.207 1.00 67.06 72 LEU A C 1
ATOM 559 O O . LEU A 1 72 ? 2.906 -10.959 -4.907 1.00 67.06 72 LEU A O 1
ATOM 563 N N . ARG A 1 73 ? 3.709 -13.024 -4.569 1.00 60.53 73 ARG A N 1
ATOM 564 C CA . ARG A 1 73 ? 2.855 -13.266 -3.394 1.00 60.53 73 ARG A CA 1
ATOM 565 C C . ARG A 1 73 ? 3.182 -12.229 -2.321 1.00 60.53 73 ARG A C 1
ATOM 567 O O . ARG A 1 73 ? 4.248 -12.275 -1.712 1.00 60.53 73 ARG A O 1
ATOM 574 N N . ALA A 1 74 ? 2.251 -11.316 -2.073 1.00 58.16 74 ALA A N 1
ATOM 575 C CA . ALA A 1 74 ? 2.217 -10.615 -0.808 1.00 58.16 74 ALA A CA 1
ATOM 576 C C . ALA A 1 74 ? 1.756 -11.655 0.215 1.00 58.16 74 ALA A C 1
ATOM 578 O O . ALA A 1 74 ? 0.653 -12.186 0.105 1.00 58.16 74 ALA A O 1
ATOM 579 N N . GLY A 1 75 ? 2.634 -12.041 1.142 1.00 57.78 75 GLY A N 1
ATOM 580 C CA . GLY A 1 75 ? 2.195 -12.798 2.310 1.00 57.78 75 GLY A CA 1
ATOM 581 C C . GLY A 1 75 ? 1.074 -12.012 2.982 1.00 57.78 75 GLY A C 1
ATOM 582 O O . GLY A 1 75 ? 1.243 -10.803 3.149 1.00 57.78 75 GLY A O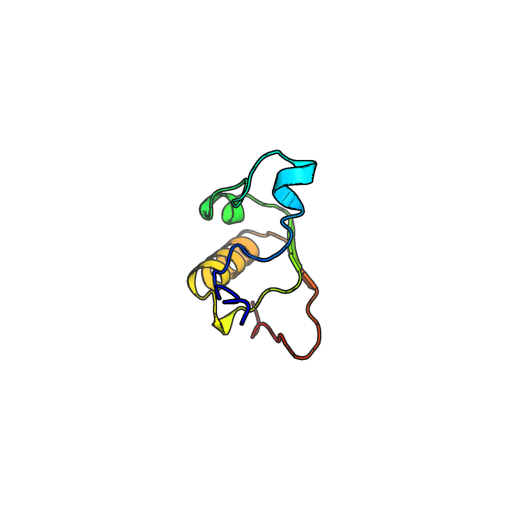 1
ATOM 583 N N . VAL A 1 76 ? -0.035 -12.710 3.258 1.00 53.22 76 VAL A N 1
ATOM 584 C CA . VAL A 1 76 ? -1.321 -12.229 3.798 1.00 53.22 76 VAL A CA 1
ATOM 585 C C . VAL A 1 76 ? -1.190 -10.835 4.429 1.00 53.22 76 VAL A C 1
ATOM 587 O O . VAL A 1 76 ? -0.441 -10.658 5.402 1.00 53.22 76 VAL A O 1
ATOM 590 N N . ILE A 1 77 ? -1.822 -9.849 3.778 1.00 57.31 77 ILE A N 1
ATOM 591 C CA . ILE A 1 77 ? -2.083 -8.521 4.353 1.00 57.31 77 ILE A CA 1
ATOM 592 C C . ILE A 1 77 ? -3.165 -8.714 5.408 1.00 57.31 77 ILE A C 1
ATOM 594 O O . ILE A 1 77 ? -4.145 -9.418 5.076 1.00 57.31 77 ILE A O 1
#

Foldseek 3Di:
DDPPPPDPPPDDQPCCVPPVDRDDPDDLQVLLVAQEAEAEQDQCVVPVVSVVSPVNSVVVNHHYHYHHDPVRDDDDD

Radius of gyration: 15.31 Å; chains: 1; bounding box: 43×32×36 Å

Sequence (77 aa):
MERKRFAFNNRVNGLEKVLGVNASPNTIDELLSAEVILCAGFIAKENQVIRLKLKQAAENGAKVILINPRRLRAGVI

pLDDT: mean 82.96, std 15.25, range [42.31, 96.88]

Secondary structure (DSSP, 8-state):
-------GGGS--HHHHHHS-SS-SS-SGGGGG-SEEEEES--GGG-HHHHHHHHHHHHTT-EEEEE--TTS-----